Protein AF-A0A090X5Z6-F1 (afdb_monomer)

pLDDT: mean 82.0, std 9.06, range [53.56, 93.81]

Mean predicted aligned error: 7.97 Å

InterPro domains:
  IPR005496 Integral membrane protein TerC [PF03741] (16-56)

Structure (mmCIF, N/CA/C/O backbone):
data_AF-A0A090X5Z6-F1
#
_entry.id   AF-A0A090X5Z6-F1
#
loop_
_atom_site.group_PDB
_atom_site.id
_atom_site.type_symbol
_atom_site.label_atom_id
_atom_site.label_alt_id
_atom_site.label_comp_id
_atom_site.label_asym_id
_atom_site.label_entity_id
_atom_site.label_seq_id
_atom_site.pdbx_PDB_ins_code
_atom_site.Cartn_x
_atom_site.Cartn_y
_atom_site.Cartn_z
_atom_site.occupancy
_atom_site.B_iso_or_equiv
_atom_site.auth_seq_id
_atom_site.auth_comp_id
_atom_site.auth_asym_id
_atom_site.auth_atom_id
_atom_site.pdbx_PDB_model_num
ATOM 1 N N . MET A 1 1 ? 25.197 2.819 -19.739 1.00 53.56 1 MET A N 1
ATOM 2 C CA . MET A 1 1 ? 24.337 3.306 -18.631 1.00 53.56 1 MET A CA 1
ATOM 3 C C . MET A 1 1 ? 23.026 3.923 -19.132 1.00 53.56 1 MET A C 1
ATOM 5 O O . MET A 1 1 ? 22.001 3.608 -18.555 1.00 53.56 1 MET A O 1
ATOM 9 N N . PHE A 1 2 ? 23.011 4.717 -20.215 1.00 61.31 2 PHE A N 1
ATOM 10 C CA . PHE A 1 2 ? 21.763 5.253 -20.803 1.00 61.31 2 PHE A CA 1
ATOM 11 C C . PHE A 1 2 ? 20.988 4.282 -21.716 1.00 61.31 2 PHE A C 1
ATOM 13 O O . PHE A 1 2 ? 19.792 4.459 -21.902 1.00 61.31 2 PHE A O 1
ATOM 20 N N . GLU A 1 3 ? 21.624 3.230 -22.240 1.00 63.81 3 GLU A N 1
ATOM 21 C CA . GLU A 1 3 ? 20.967 2.258 -23.138 1.00 63.81 3 GLU A CA 1
ATOM 22 C C . GLU A 1 3 ? 19.823 1.475 -22.475 1.00 63.81 3 GLU A C 1
ATOM 24 O O . GLU A 1 3 ? 18.885 1.070 -23.152 1.00 63.81 3 GLU A O 1
ATOM 29 N N . ILE A 1 4 ? 19.861 1.322 -21.147 1.00 63.91 4 ILE A N 1
ATOM 30 C CA . ILE A 1 4 ? 18.841 0.603 -20.372 1.00 63.91 4 ILE A CA 1
ATOM 31 C C . ILE A 1 4 ? 17.504 1.356 -20.415 1.00 63.91 4 ILE A C 1
ATOM 33 O O . ILE A 1 4 ? 16.459 0.740 -20.544 1.00 63.91 4 ILE A O 1
ATOM 37 N N . PHE A 1 5 ? 17.526 2.692 -20.381 1.00 65.12 5 PHE A N 1
ATOM 38 C CA . PHE A 1 5 ? 16.312 3.513 -20.481 1.00 65.12 5 PHE A CA 1
ATOM 39 C C . PHE A 1 5 ? 15.784 3.630 -21.918 1.00 65.12 5 PHE A C 1
ATOM 41 O O . PHE A 1 5 ? 14.625 3.987 -22.115 1.00 65.12 5 PHE A O 1
ATOM 48 N N . SER A 1 6 ? 16.611 3.315 -22.916 1.00 76.56 6 SER A N 1
ATOM 49 C CA . SER A 1 6 ? 16.214 3.255 -24.330 1.00 76.56 6 SER A CA 1
ATOM 50 C C . SER A 1 6 ? 15.729 1.863 -24.752 1.00 76.56 6 SER A C 1
ATOM 52 O O . SER A 1 6 ? 15.212 1.709 -25.857 1.00 76.56 6 SER A O 1
ATOM 54 N N . SER A 1 7 ? 15.898 0.854 -23.891 1.00 79.88 7 SER A N 1
ATOM 55 C CA . SER A 1 7 ? 15.429 -0.516 -24.093 1.00 79.88 7 SER A CA 1
ATOM 56 C C . SER A 1 7 ? 13.941 -0.622 -23.730 1.00 79.88 7 SER A C 1
ATOM 58 O O . SER A 1 7 ? 13.577 -0.375 -22.577 1.00 79.88 7 SER A O 1
ATOM 60 N N . PRO A 1 8 ? 13.065 -1.027 -24.667 1.00 83.81 8 PRO A N 1
ATOM 61 C CA . PRO A 1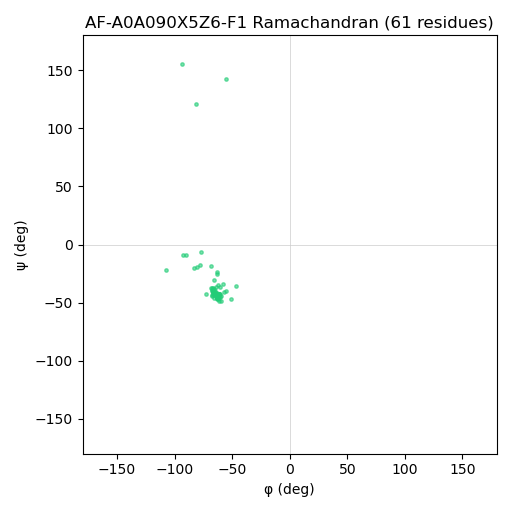 8 ? 11.659 -1.301 -24.369 1.00 83.81 8 PRO A CA 1
ATOM 62 C C . PRO A 1 8 ? 11.479 -2.376 -23.287 1.00 83.81 8 PRO A C 1
ATOM 64 O O . PRO A 1 8 ? 10.571 -2.274 -22.465 1.00 83.81 8 PRO A O 1
ATOM 67 N N . ASP A 1 9 ? 12.375 -3.366 -23.238 1.00 86.31 9 ASP A N 1
ATOM 68 C CA . ASP A 1 9 ? 12.321 -4.470 -22.273 1.00 86.31 9 ASP A CA 1
ATOM 69 C C . ASP A 1 9 ? 12.489 -3.984 -20.827 1.00 86.31 9 ASP A C 1
ATOM 71 O O . ASP A 1 9 ? 11.813 -4.476 -19.924 1.00 86.31 9 ASP A O 1
ATOM 75 N N . ALA A 1 10 ? 13.339 -2.978 -20.594 1.00 87.44 10 ALA A N 1
ATOM 76 C CA . ALA A 1 10 ? 13.536 -2.408 -19.263 1.00 87.44 10 ALA A CA 1
ATOM 77 C C . ALA A 1 10 ? 1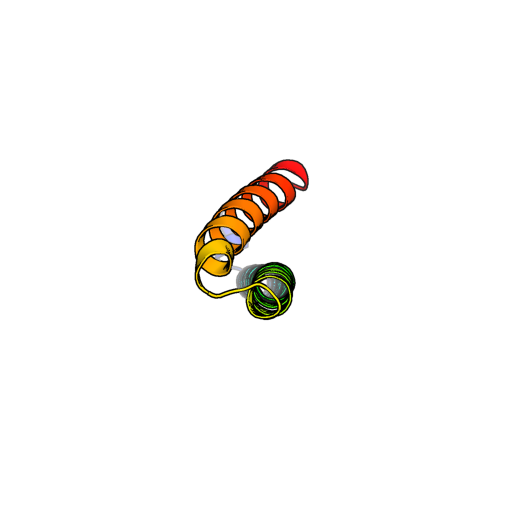2.274 -1.703 -18.737 1.00 87.44 10 ALA A C 1
ATOM 79 O O . ALA A 1 10 ? 11.938 -1.833 -17.560 1.00 87.44 10 ALA A O 1
ATOM 80 N N . TRP A 1 11 ? 11.538 -1.003 -19.606 1.00 89.50 11 TRP A N 1
ATOM 81 C CA . TRP A 1 11 ? 10.263 -0.373 -19.247 1.00 89.50 11 TRP A CA 1
ATOM 82 C C . TRP A 1 11 ? 9.183 -1.405 -18.931 1.00 89.50 11 TRP A C 1
ATOM 84 O O . TRP A 1 11 ? 8.435 -1.237 -17.968 1.00 89.50 11 TRP A O 1
ATOM 94 N N . VAL A 1 12 ? 9.129 -2.494 -19.701 1.00 91.31 12 VAL A N 1
ATOM 95 C CA . VAL A 1 12 ? 8.205 -3.607 -19.441 1.00 91.31 12 VAL A CA 1
ATOM 96 C C . VAL A 1 12 ? 8.538 -4.293 -18.115 1.00 91.31 12 VAL A C 1
ATOM 98 O O . VAL A 1 12 ? 7.630 -4.568 -17.327 1.00 91.31 12 VAL A O 1
ATOM 101 N N . ALA A 1 13 ? 9.822 -4.521 -17.825 1.00 90.81 13 ALA A N 1
ATOM 102 C CA . ALA A 1 13 ? 10.263 -5.094 -16.557 1.00 90.81 13 ALA A CA 1
ATOM 103 C C . ALA A 1 13 ? 9.914 -4.185 -15.367 1.00 90.81 13 ALA A C 1
ATOM 105 O O . ALA A 1 13 ? 9.340 -4.662 -14.392 1.00 90.81 13 ALA A O 1
ATOM 106 N N 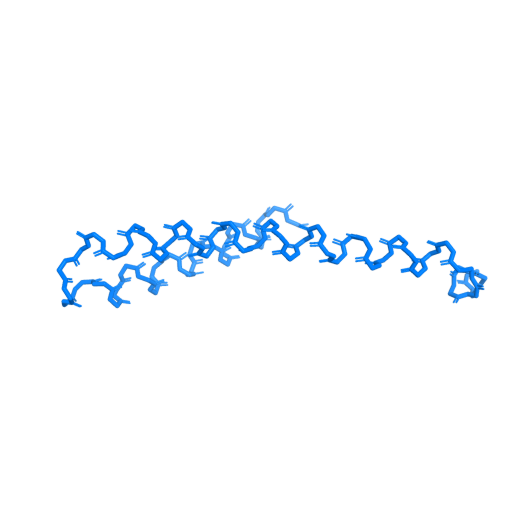. LEU A 1 14 ? 10.177 -2.877 -15.465 1.00 91.81 14 LEU A N 1
ATOM 107 C CA . LEU A 1 14 ? 9.812 -1.896 -14.436 1.00 91.81 14 LEU A CA 1
ATOM 108 C C . LEU A 1 14 ? 8.304 -1.858 -14.180 1.00 91.81 14 LEU A C 1
ATOM 110 O O . LEU A 1 14 ? 7.874 -1.850 -13.027 1.00 91.81 14 LEU A O 1
ATOM 114 N N . LEU A 1 15 ? 7.499 -1.862 -15.244 1.00 93.31 15 LEU A N 1
ATOM 115 C CA . LEU A 1 15 ? 6.043 -1.860 -15.136 1.00 93.31 15 LEU A CA 1
ATOM 116 C C . LEU A 1 15 ? 5.537 -3.151 -14.488 1.00 93.31 15 LEU A C 1
ATOM 118 O O . LEU A 1 15 ? 4.696 -3.099 -13.595 1.00 93.31 15 LEU A O 1
ATOM 122 N N . THR A 1 16 ? 6.084 -4.297 -14.891 1.00 93.75 16 THR A N 1
ATOM 123 C CA . THR A 1 16 ? 5.729 -5.602 -14.317 1.00 93.75 16 THR A CA 1
ATOM 124 C C . THR A 1 16 ? 6.089 -5.671 -12.837 1.00 93.75 16 THR A C 1
ATOM 126 O O . THR A 1 16 ? 5.262 -6.083 -12.029 1.00 93.75 16 THR A O 1
ATOM 129 N N . LEU A 1 17 ? 7.293 -5.227 -12.467 1.00 93.50 17 LEU A N 1
ATOM 130 C CA . LEU A 1 17 ? 7.743 -5.183 -11.076 1.00 93.50 17 LEU A CA 1
ATOM 131 C C . LEU A 1 17 ? 6.852 -4.270 -10.236 1.00 93.50 17 LEU A C 1
ATOM 133 O O . LEU A 1 17 ? 6.330 -4.713 -9.221 1.00 93.50 17 LEU A O 1
ATOM 137 N N . THR A 1 18 ? 6.583 -3.057 -10.718 1.00 90.50 18 THR A N 1
ATOM 138 C CA . THR A 1 18 ? 5.679 -2.110 -10.048 1.00 90.50 18 THR A CA 1
ATOM 139 C C . THR A 1 18 ? 4.290 -2.721 -9.852 1.00 90.50 18 THR A C 1
ATOM 141 O O . THR A 1 18 ? 3.672 -2.564 -8.803 1.00 90.50 18 THR A O 1
ATOM 144 N N . PHE A 1 19 ? 3.787 -3.451 -10.848 1.00 93.81 19 PHE A N 1
ATOM 145 C CA . PHE A 1 19 ? 2.483 -4.098 -10.768 1.00 93.81 19 PHE A CA 1
ATOM 146 C C . PHE A 1 19 ? 2.455 -5.231 -9.733 1.00 93.81 19 PHE A C 1
ATOM 148 O O . PHE A 1 19 ? 1.521 -5.309 -8.936 1.00 93.81 19 PHE A O 1
ATOM 155 N N . LEU A 1 20 ? 3.487 -6.080 -9.708 1.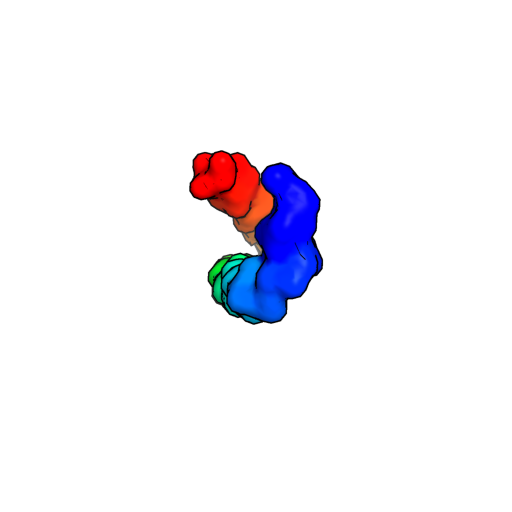00 91.62 20 LEU A N 1
ATOM 156 C CA . LEU A 1 20 ? 3.630 -7.141 -8.704 1.00 91.62 20 LEU A CA 1
ATOM 157 C C . LEU A 1 20 ? 3.716 -6.568 -7.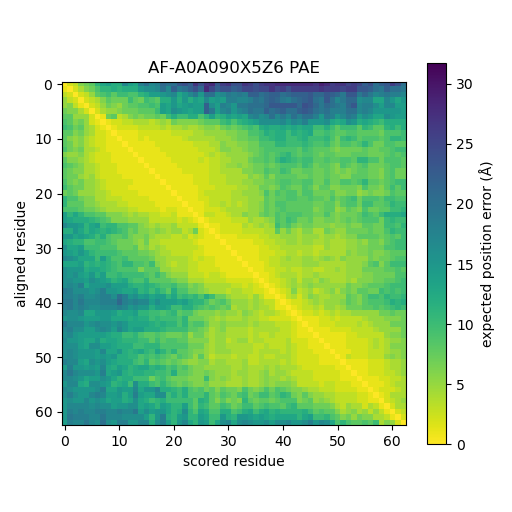287 1.00 91.62 20 LEU A C 1
ATOM 159 O O . LEU A 1 20 ? 3.067 -7.067 -6.373 1.00 91.62 20 LEU A O 1
ATOM 163 N N . GLU A 1 21 ? 4.472 -5.493 -7.119 1.00 86.44 21 GLU A N 1
ATOM 164 C CA . GLU A 1 21 ? 4.675 -4.798 -5.850 1.00 86.44 21 GLU A CA 1
ATOM 165 C C . GLU A 1 21 ? 3.373 -4.175 -5.325 1.00 86.44 21 GLU A C 1
ATOM 167 O O . GLU A 1 21 ? 3.052 -4.293 -4.142 1.00 86.44 21 GLU A O 1
ATOM 172 N N . ILE A 1 22 ? 2.558 -3.605 -6.220 1.00 86.56 22 ILE A N 1
ATOM 173 C CA . ILE A 1 22 ? 1.214 -3.114 -5.891 1.00 86.56 22 ILE A CA 1
ATOM 174 C C . ILE A 1 22 ? 0.302 -4.262 -5.447 1.00 86.56 22 ILE A C 1
ATOM 176 O O . ILE A 1 22 ? -0.370 -4.126 -4.427 1.00 86.56 22 ILE A O 1
ATOM 180 N N . ILE A 1 23 ? 0.273 -5.388 -6.168 1.00 87.62 23 ILE A N 1
ATOM 181 C CA . ILE A 1 23 ? -0.568 -6.543 -5.802 1.00 87.62 23 ILE A CA 1
ATOM 182 C C . ILE A 1 23 ? -0.185 -7.068 -4.413 1.00 87.62 23 ILE A C 1
ATOM 184 O O . ILE A 1 23 ? -1.053 -7.209 -3.552 1.00 87.62 23 ILE A O 1
ATOM 188 N N . LEU A 1 24 ? 1.113 -7.266 -4.169 1.00 83.69 24 LEU A N 1
ATOM 189 C CA . LEU A 1 24 ? 1.631 -7.705 -2.871 1.00 83.69 24 LEU A CA 1
ATOM 190 C C . LEU A 1 24 ? 1.302 -6.704 -1.748 1.00 83.69 24 LEU A C 1
ATOM 192 O O . LEU A 1 24 ? 0.993 -7.099 -0.623 1.00 83.69 24 LEU A O 1
ATOM 196 N N . GLY A 1 25 ? 1.328 -5.401 -2.043 1.00 81.00 25 GLY A N 1
ATOM 197 C CA . GLY A 1 25 ? 0.920 -4.356 -1.103 1.00 81.00 25 GLY A CA 1
ATOM 198 C C . GLY A 1 25 ? -0.583 -4.358 -0.794 1.00 81.00 25 GLY A C 1
ATOM 199 O O . GLY A 1 25 ? -0.974 -4.125 0.354 1.00 81.00 25 GLY A O 1
ATOM 200 N N . ILE A 1 26 ? -1.429 -4.641 -1.790 1.00 84.62 26 ILE A N 1
ATOM 201 C CA . ILE A 1 26 ? -2.893 -4.677 -1.647 1.00 84.62 26 ILE A CA 1
ATOM 202 C C . ILE A 1 26 ? -3.326 -5.818 -0.724 1.00 84.62 26 ILE A C 1
ATOM 204 O O . ILE A 1 26 ? -4.165 -5.584 0.148 1.00 84.62 26 ILE A O 1
ATOM 208 N N . ASP A 1 27 ? -2.737 -7.009 -0.860 1.00 84.31 27 ASP A N 1
ATOM 209 C CA . ASP A 1 27 ? -3.085 -8.171 -0.028 1.00 84.31 27 ASP A CA 1
ATOM 210 C C . ASP A 1 27 ? -2.960 -7.858 1.477 1.00 84.31 27 ASP A C 1
ATOM 212 O O . ASP A 1 27 ? -3.844 -8.194 2.272 1.00 84.31 27 ASP A O 1
ATOM 216 N N . ASN A 1 28 ? -1.919 -7.113 1.866 1.00 82.50 28 ASN A N 1
ATOM 217 C CA . ASN A 1 28 ? -1.700 -6.691 3.252 1.00 82.50 28 ASN A CA 1
ATOM 218 C C . ASN A 1 28 ? -2.766 -5.702 3.749 1.00 82.50 28 ASN A C 1
ATOM 220 O O . ASN A 1 28 ? -3.264 -5.839 4.869 1.00 82.50 28 ASN A O 1
ATOM 224 N N . ILE A 1 29 ? -3.151 -4.722 2.925 1.00 83.56 29 ILE A N 1
ATOM 225 C CA . ILE A 1 29 ? -4.184 -3.736 3.286 1.00 83.56 29 ILE A CA 1
ATOM 226 C C . ILE A 1 29 ? -5.550 -4.418 3.406 1.00 83.56 29 ILE A C 1
ATOM 228 O O . ILE A 1 29 ? -6.273 -4.181 4.374 1.00 83.56 29 ILE A O 1
ATOM 232 N N . VAL A 1 30 ? -5.887 -5.302 2.464 1.00 86.38 30 VAL A N 1
ATOM 233 C CA . VAL A 1 30 ? -7.146 -6.058 2.472 1.00 86.38 30 VAL A CA 1
ATOM 234 C C . VAL A 1 30 ? -7.239 -6.946 3.713 1.00 86.38 30 VAL A C 1
ATOM 236 O O . VAL A 1 30 ? -8.279 -6.953 4.375 1.00 86.38 30 VAL A O 1
ATOM 239 N N . PHE A 1 31 ? -6.156 -7.631 4.095 1.00 86.12 31 PHE A N 1
ATOM 240 C CA . PHE A 1 31 ? -6.1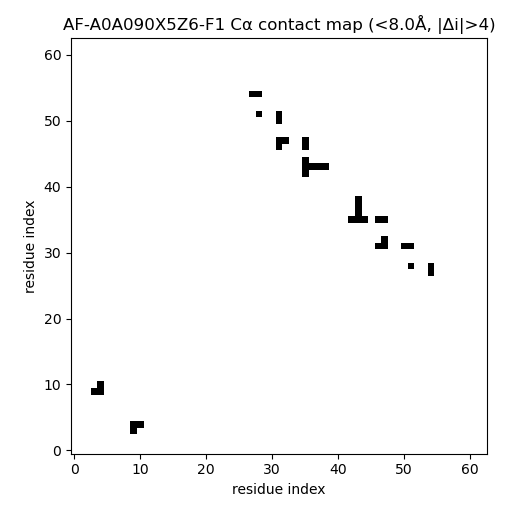25 -8.436 5.318 1.00 86.12 31 PHE A CA 1
ATOM 241 C C . PHE A 1 31 ? -6.382 -7.593 6.575 1.00 86.12 31 PHE A C 1
ATOM 243 O O . PHE A 1 31 ? -7.198 -7.974 7.418 1.00 86.12 31 PHE A O 1
ATOM 250 N N . ILE A 1 32 ? -5.743 -6.422 6.681 1.00 85.88 32 ILE A N 1
ATOM 251 C CA . ILE A 1 32 ? -5.947 -5.487 7.798 1.00 85.88 32 ILE A CA 1
ATOM 252 C C . ILE A 1 32 ? -7.391 -5.000 7.842 1.00 85.88 32 ILE A C 1
ATOM 254 O O . ILE A 1 32 ? -7.997 -5.012 8.913 1.00 85.88 32 ILE A O 1
ATOM 258 N N . SER A 1 33 ? -7.953 -4.597 6.702 1.00 82.81 33 SER A N 1
ATOM 259 C CA . SER A 1 33 ? -9.337 -4.133 6.622 1.00 82.81 33 SER A CA 1
ATOM 260 C C . SER A 1 33 ? -10.319 -5.224 7.040 1.00 82.81 33 SER A C 1
ATOM 262 O O . SER A 1 33 ? -11.177 -4.953 7.871 1.00 82.81 33 SER A O 1
ATOM 264 N N . ILE A 1 34 ? -10.156 -6.462 6.563 1.00 87.19 34 ILE A N 1
ATOM 265 C CA . ILE A 1 34 ? -11.019 -7.595 6.943 1.00 87.19 34 ILE A CA 1
ATOM 266 C C . ILE A 1 34 ? -10.876 -7.935 8.434 1.00 87.19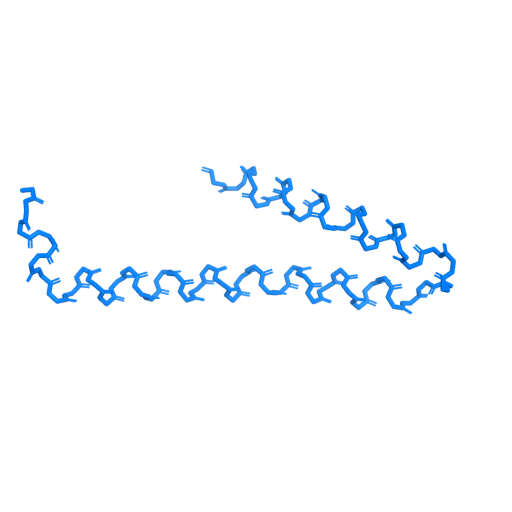 34 ILE A C 1
ATOM 268 O O . ILE A 1 34 ? -11.867 -8.236 9.102 1.00 87.19 34 ILE A O 1
ATOM 272 N N . ALA A 1 35 ? -9.655 -7.910 8.973 1.00 85.81 35 ALA A N 1
ATOM 273 C CA . ALA A 1 35 ? -9.411 -8.181 10.388 1.00 85.81 35 ALA A CA 1
ATOM 274 C C . ALA A 1 35 ? -9.992 -7.080 11.290 1.00 85.81 35 ALA A C 1
ATOM 276 O O . ALA A 1 35 ? -10.581 -7.384 12.329 1.00 85.81 35 ALA A O 1
ATOM 277 N N . ALA A 1 36 ? -9.862 -5.816 10.880 1.00 86.75 36 ALA A N 1
ATOM 278 C CA . ALA A 1 36 ? -10.420 -4.674 11.590 1.00 86.75 36 ALA A CA 1
ATOM 279 C C . ALA A 1 36 ? -11.953 -4.675 11.553 1.00 86.75 36 ALA A C 1
ATOM 281 O O . ALA A 1 36 ? -12.562 -4.369 12.571 1.00 86.75 36 ALA A O 1
ATOM 282 N N . ASP A 1 37 ? -12.577 -5.086 10.447 1.00 84.88 37 ASP A N 1
ATOM 283 C CA . ASP A 1 37 ? -14.041 -5.095 10.289 1.00 84.88 37 ASP A CA 1
ATOM 284 C C . ASP A 1 37 ? -14.750 -6.038 11.278 1.00 84.88 37 ASP A C 1
ATOM 286 O O . ASP A 1 37 ? -15.902 -5.832 11.653 1.00 84.88 37 ASP A O 1
ATOM 290 N N . LYS A 1 38 ? -14.034 -7.051 11.783 1.00 85.12 38 LYS A N 1
ATOM 291 C CA . LYS A 1 38 ? -14.534 -7.970 12.819 1.00 85.12 38 LYS A CA 1
ATOM 292 C C . LYS A 1 38 ? -14.534 -7.379 14.232 1.00 85.12 38 LYS A C 1
ATOM 294 O O . LYS A 1 38 ? -15.020 -8.033 15.156 1.00 85.12 38 LYS A O 1
ATOM 299 N N . LEU A 1 39 ? -13.978 -6.184 14.428 1.00 85.88 39 LEU A N 1
ATOM 300 C CA . LEU A 1 39 ? -13.937 -5.516 15.726 1.00 85.88 39 LEU A CA 1
ATOM 301 C C . LEU A 1 39 ? -15.127 -4.561 15.906 1.00 85.88 39 LEU A C 1
ATOM 303 O O . LEU A 1 39 ? -15.660 -4.042 14.926 1.00 85.88 39 LEU A O 1
ATOM 307 N N . PRO A 1 40 ? -15.526 -4.270 17.159 1.00 84.44 40 PRO A N 1
ATOM 308 C CA . PRO A 1 40 ? -16.526 -3.245 17.446 1.00 84.44 40 PRO A CA 1
ATOM 309 C C . PRO A 1 40 ? -16.109 -1.894 16.848 1.00 84.44 40 PRO A C 1
ATOM 311 O O . PRO A 1 40 ? -14.931 -1.548 16.936 1.00 84.44 40 PRO A O 1
ATOM 314 N N . GLU A 1 41 ? -17.050 -1.096 16.327 1.00 81.69 41 GLU A N 1
ATOM 315 C CA . GLU A 1 41 ? -16.778 0.188 15.639 1.00 81.69 41 GLU A CA 1
ATOM 316 C C . GLU A 1 41 ? -15.799 1.108 16.395 1.00 81.69 41 GLU A C 1
ATOM 318 O O . GLU A 1 41 ? -14.931 1.749 15.802 1.00 81.69 41 GLU A O 1
ATOM 323 N N . HIS A 1 42 ? -15.863 1.119 17.732 1.00 84.06 42 HIS A N 1
ATOM 324 C CA . HIS A 1 42 ? -14.971 1.923 18.573 1.00 84.06 42 HIS A CA 1
ATOM 325 C C . HIS A 1 42 ? -13.494 1.467 18.564 1.00 84.06 42 HIS A C 1
ATOM 327 O O . HIS A 1 42 ? -12.613 2.236 18.957 1.00 84.06 42 HIS A O 1
ATOM 333 N N . GLN A 1 43 ? -13.205 0.233 18.141 1.00 83.00 43 GLN A N 1
ATOM 334 C CA . GLN A 1 43 ? -11.858 -0.351 18.060 1.00 83.00 43 GLN A CA 1
ATOM 335 C C . GLN A 1 43 ? -11.349 -0.494 16.629 1.00 83.00 43 GLN A C 1
ATOM 337 O O . GLN A 1 43 ? -10.131 -0.505 16.446 1.00 83.00 43 GLN A O 1
ATOM 342 N N . GLN A 1 44 ? -12.235 -0.535 15.628 1.00 83.50 44 GLN A N 1
ATOM 343 C CA . GLN A 1 44 ? -11.853 -0.659 14.216 1.00 83.50 44 GLN A CA 1
ATOM 344 C C . GLN A 1 44 ? -10.805 0.386 13.831 1.00 83.50 44 GLN A C 1
ATOM 346 O O . GLN A 1 44 ? -9.746 0.053 13.316 1.00 83.50 44 GLN A O 1
ATOM 351 N N . ARG A 1 45 ? -11.021 1.652 14.207 1.00 83.94 45 ARG A N 1
ATOM 352 C CA . ARG A 1 45 ? -10.091 2.747 13.888 1.00 83.94 45 ARG A CA 1
ATOM 353 C C . ARG A 1 45 ? -8.702 2.568 14.513 1.00 83.94 45 ARG A C 1
ATOM 355 O O . ARG A 1 45 ? -7.703 2.931 13.899 1.00 83.94 45 ARG A O 1
ATOM 362 N N . LYS A 1 46 ? -8.620 1.996 15.721 1.00 84.06 46 LYS A N 1
ATOM 363 C CA . LYS A 1 46 ? -7.335 1.679 16.369 1.00 84.06 46 LYS A CA 1
ATOM 364 C C . LYS A 1 46 ? -6.658 0.488 15.696 1.00 84.06 46 LYS A C 1
ATOM 366 O O . LYS A 1 46 ? -5.454 0.543 15.470 1.00 84.06 46 LYS A O 1
ATOM 371 N N . ALA A 1 47 ? -7.422 -0.547 15.361 1.00 84.50 47 ALA A N 1
ATOM 372 C CA . ALA A 1 47 ? -6.918 -1.744 14.701 1.00 84.50 47 ALA A CA 1
ATOM 373 C C . ALA A 1 47 ? -6.433 -1.465 13.275 1.00 84.50 47 ALA A C 1
ATOM 375 O O . ALA A 1 47 ? -5.353 -1.919 12.918 1.00 84.50 47 ALA A O 1
ATOM 376 N N . THR A 1 48 ? -7.151 -0.648 12.501 1.00 84.62 48 THR A N 1
ATOM 377 C CA . THR A 1 48 ? -6.710 -0.199 11.175 1.00 84.62 48 THR A CA 1
ATOM 378 C C . THR A 1 48 ? -5.434 0.627 11.274 1.00 84.62 48 THR A C 1
ATOM 380 O O . THR A 1 48 ? -4.492 0.363 10.540 1.00 84.62 48 THR A O 1
ATOM 383 N N . ASN A 1 49 ? -5.345 1.580 12.209 1.00 85.94 49 ASN A N 1
ATOM 384 C CA . ASN A 1 49 ? -4.130 2.384 12.374 1.00 85.94 49 ASN A CA 1
ATOM 385 C C . ASN A 1 49 ? -2.920 1.533 12.793 1.00 85.94 49 ASN A C 1
ATOM 387 O O . ASN A 1 49 ? -1.838 1.704 12.238 1.00 85.94 49 ASN A O 1
ATOM 391 N N . LEU A 1 50 ? -3.100 0.601 13.735 1.00 85.75 50 LEU A N 1
ATOM 392 C CA . LEU A 1 50 ? -2.051 -0.343 14.140 1.00 85.75 50 LEU A CA 1
ATOM 393 C C . LEU A 1 50 ? -1.667 -1.290 13.000 1.00 85.75 50 LEU A C 1
ATOM 395 O O . LEU A 1 50 ? -0.484 -1.527 12.783 1.00 85.75 50 LEU A O 1
ATOM 399 N N . GLY A 1 51 ? -2.651 -1.795 12.257 1.00 85.38 51 GLY A N 1
ATOM 400 C CA . GLY A 1 51 ? -2.437 -2.649 11.096 1.00 85.38 51 GLY A CA 1
ATOM 401 C C . GLY A 1 51 ? -1.668 -1.926 9.997 1.00 85.38 51 GLY A C 1
ATOM 402 O O . GLY A 1 51 ? -0.691 -2.463 9.494 1.00 85.38 51 GLY A O 1
ATOM 403 N N . LEU A 1 52 ? -2.035 -0.683 9.673 1.00 85.19 52 LEU A N 1
ATOM 404 C CA . LEU A 1 52 ? -1.325 0.135 8.685 1.00 85.19 52 LE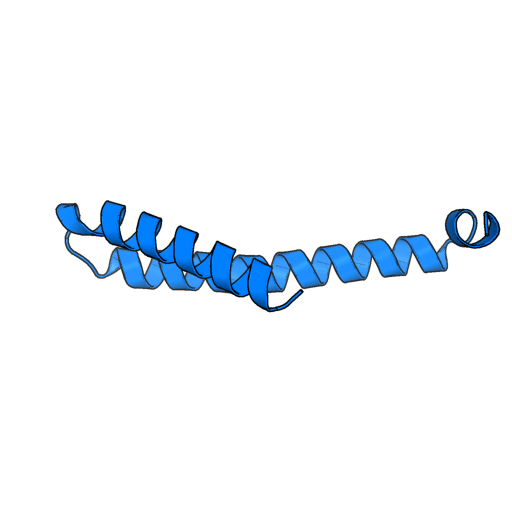U A CA 1
ATOM 405 C C . LEU A 1 52 ? 0.111 0.443 9.122 1.00 85.19 52 LEU A C 1
ATOM 407 O O . LEU A 1 52 ? 1.022 0.346 8.303 1.00 85.19 52 LEU A O 1
ATOM 411 N N . MET A 1 53 ? 0.332 0.758 10.403 1.00 84.88 53 MET 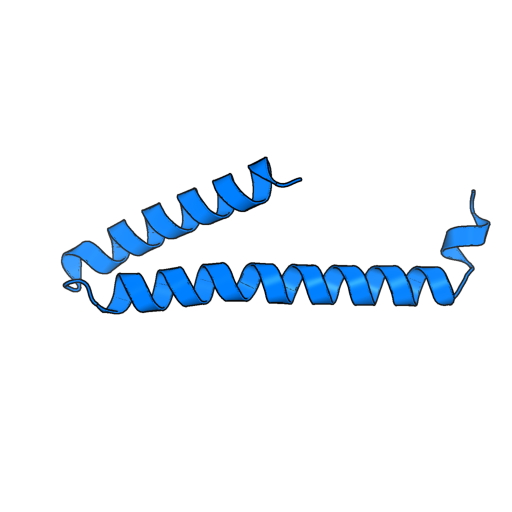A N 1
ATOM 412 C CA . MET A 1 53 ? 1.683 0.936 10.950 1.00 84.88 53 MET A CA 1
ATOM 413 C C . MET A 1 53 ? 2.513 -0.351 10.848 1.00 84.88 53 MET A C 1
ATOM 415 O O . MET A 1 53 ? 3.679 -0.296 10.461 1.00 84.88 53 MET A O 1
ATOM 419 N N . LEU A 1 54 ? 1.914 -1.505 11.151 1.00 82.75 54 LEU A N 1
ATOM 420 C CA . LEU A 1 54 ? 2.558 -2.813 11.018 1.00 82.75 54 LEU A CA 1
ATOM 421 C C . LEU A 1 54 ? 2.847 -3.178 9.559 1.00 82.75 54 LEU A C 1
ATOM 423 O O . LEU A 1 54 ? 3.935 -3.671 9.287 1.00 82.75 54 LEU A O 1
ATOM 427 N N . ALA A 1 55 ? 1.931 -2.902 8.627 1.00 81.56 55 ALA A N 1
ATOM 428 C CA . ALA A 1 55 ? 2.150 -3.128 7.199 1.00 81.56 55 ALA A CA 1
ATOM 429 C C . ALA A 1 55 ? 3.269 -2.242 6.651 1.00 81.56 55 ALA A C 1
ATOM 431 O O . ALA A 1 55 ? 4.122 -2.714 5.908 1.00 81.56 55 ALA A O 1
ATOM 432 N N . TRP A 1 56 ? 3.318 -0.970 7.045 1.00 80.12 56 TRP A N 1
ATOM 433 C CA . TRP A 1 56 ? 4.437 -0.099 6.690 1.00 80.12 56 TRP A CA 1
ATOM 434 C C . TRP A 1 56 ? 5.760 -0.617 7.248 1.00 80.12 56 TRP A C 1
ATOM 436 O O . TRP A 1 56 ? 6.752 -0.635 6.529 1.00 80.12 56 TRP A O 1
ATOM 446 N N . TYR A 1 57 ? 5.774 -1.077 8.500 1.00 79.38 57 TYR A N 1
ATOM 447 C CA . TYR A 1 57 ? 6.967 -1.669 9.098 1.00 79.38 57 TYR A CA 1
ATOM 448 C C . TYR A 1 57 ? 7.393 -2.960 8.386 1.00 79.38 57 TYR A C 1
ATOM 450 O O . TYR A 1 57 ? 8.576 -3.134 8.110 1.00 79.38 57 TYR A O 1
ATOM 458 N N . SER A 1 58 ? 6.453 -3.845 8.040 1.00 72.81 58 SER A N 1
ATOM 459 C CA . SER A 1 58 ? 6.768 -5.091 7.336 1.00 72.81 58 SER A CA 1
ATOM 460 C C . SER A 1 58 ? 7.263 -4.838 5.917 1.00 72.81 58 SER A C 1
ATOM 462 O O . SER A 1 58 ? 8.199 -5.499 5.486 1.00 72.81 58 SER A O 1
ATOM 464 N N . VAL A 1 59 ? 6.671 -3.872 5.208 1.00 70.81 59 VAL A N 1
ATOM 465 C CA . VAL A 1 59 ? 7.141 -3.459 3.880 1.00 70.81 59 VAL A CA 1
ATOM 466 C C . VAL A 1 59 ? 8.529 -2.832 3.999 1.00 70.81 59 VAL A C 1
ATOM 468 O O . VAL A 1 59 ? 9.425 -3.228 3.277 1.00 70.81 59 VAL A O 1
ATOM 471 N N . PHE A 1 60 ? 8.760 -1.932 4.953 1.00 71.38 60 PHE A N 1
ATOM 472 C CA . PHE A 1 60 ? 10.068 -1.296 5.131 1.00 71.38 60 PHE A CA 1
ATOM 473 C C . PHE A 1 60 ? 11.179 -2.272 5.559 1.00 71.38 60 PHE A C 1
ATOM 475 O O . PHE A 1 60 ? 12.333 -2.044 5.234 1.00 71.38 60 PHE A O 1
ATOM 482 N N . TYR A 1 61 ? 10.858 -3.338 6.299 1.00 67.56 61 TYR A N 1
ATOM 483 C CA . TYR A 1 61 ? 11.850 -4.310 6.776 1.00 67.56 61 TYR A CA 1
ATOM 484 C C . TYR A 1 61 ? 12.215 -5.382 5.732 1.00 67.56 61 TYR A C 1
ATOM 486 O O . TYR A 1 61 ? 13.233 -6.055 5.877 1.00 67.56 61 TYR A O 1
ATOM 494 N N . TYR A 1 62 ? 11.368 -5.594 4.719 1.00 64.19 62 TYR A N 1
ATOM 495 C CA . TYR A 1 62 ? 11.563 -6.636 3.702 1.00 64.19 62 TYR A CA 1
ATOM 496 C C . TYR A 1 62 ? 12.307 -6.141 2.444 1.00 64.19 62 TYR A C 1
ATOM 498 O O . TYR A 1 62 ? 12.694 -6.962 1.613 1.00 64.19 62 TYR A O 1
ATOM 506 N N . TYR A 1 63 ? 12.522 -4.825 2.324 1.00 55.75 63 TYR A N 1
ATOM 507 C CA . TYR A 1 63 ? 13.367 -4.160 1.318 1.00 55.75 63 TYR A CA 1
ATOM 508 C C . TYR A 1 63 ? 14.674 -3.680 1.951 1.00 55.75 63 TYR A C 1
ATOM 510 O O . TYR A 1 63 ? 15.697 -3.669 1.231 1.00 55.75 63 TYR A O 1
#

Foldseek 3Di:
DCVLVVDPVNVVVVVVVVVVVVVVLVVQLVVQQVVLVPDDPVCSVVSSVVSVVVSVVVVVVVD

Radius of gyration: 17.25 Å; Cα contacts (8 Å, |Δi|>4): 19; chains: 1; bounding box: 41×14×43 Å

Organism: NCBI:txid221126

Secondary structure (DSSP, 8-state):
--HHHH-HHHHHHHHHHHHHHHHHHHHHHHHHHHHHHTS-HHHHHHHHHHHHHHHHHHHHHH-

Solvent-accessible surface area (backbone atoms only — not comparable to full-atom values): 3570 Å² total; per-residue (Å²): 127,69,64,56,82,72,34,68,66,48,54,53,50,51,51,50,50,55,51,51,53,48,53,61,53,47,55,56,53,52,52,34,52,58,60,20,68,75,41,61,77,90,45,23,66,56,44,39,52,52,38,52,54,48,49,52,49,53,56,63,73,77,109

Sequence (63 aa):
MFEIFSSPDAWVALLTLTFLEIILGIDNIVFISIAADKLPEHQQRKATNLGLMLAWYSVFYYY